Protein AF-A0A7R8CW34-F1 (afdb_monomer)

Secondary structure (DSSP, 8-state):
----------PPPTT----HHHIIIIIIIIIIHHHHT--BSSS-GGGB---SSGGGSEE-----TTTSSHHHHHHHHHTT-EE--TTTSPTT-GGG-HHHHHHHHHHHHHHHHHT--

Sequence (117 aa):
MSDSGLSDLNTMHQTFRLKAHSYVFDILEGQLEPILARTKSTGPISSRKLVHRRYDVIFQHDSAPVHTAVITESWFKDQNLQFWGKGVGKGNSQDIYPIENLWSILKDRINSLSSVP

Radius of gyration: 16.28 Å; Cα contacts (8 Å, |Δi|>4): 103; chains: 1; bounding box: 39×35×49 Å

Foldseek 3Di:
DDDDDDDDDDDDDPPDDDALVCCCVCPCVVPVVVQCPADDCDDDPSRHHDDPDQQVDEAEDAQPCSCQPPVNVVSCVVRNHHYCHPPNHDPPPPVPDPVVVVVVVVVVVVVVVVPPD

Nearest PDB structures (foldseek):
  3kkr-assembly1_A  TM=6.247E-01  e=1.280E-01  Bovine immunodeficiency virus R29
  1asu-assembly1_A-2  TM=6.352E-01  e=1.799E-01  Avian sarcoma virus
  5ejk-assembly1_C  TM=6.173E-01  e=2.207E-01  Rous sarcoma virus - Prague C
  7ku7-assembly1_C  TM=6.051E-01  e=6.128E-01  Rous sarcoma virus (strain Schmidt-Ruppin A)
  3l3u-assembly1_A  TM=5.088E-01  e=4.123E+00  Human immunodeficiency virus 1

pLDDT: mean 86.03, std 12.61, range [30.86, 97.69]

InterPro domains:
  IPR036397 Ribonuclease H superfamily [G3DSA:3.30.420.10] (1-115)

Mean predicted aligned error: 5.99 Å

Structure (mmCIF, N/CA/C/O backbone):
data_AF-A0A7R8CW34-F1
#
_entry.id   AF-A0A7R8CW34-F1
#
loop_
_atom_site.group_PDB
_atom_site.id
_atom_site.type_symbol
_atom_site.label_atom_id
_atom_site.label_alt_id
_atom_site.label_comp_id
_atom_site.label_asym_id
_atom_site.label_entity_id
_atom_site.label_seq_id
_atom_site.pdbx_PDB_ins_code
_atom_site.Cartn_x
_atom_site.Cartn_y
_atom_site.Cartn_z
_atom_site.occupancy
_atom_site.B_iso_or_equiv
_atom_site.auth_seq_id
_atom_site.auth_comp_id
_atom_site.auth_asym_id
_atom_site.auth_atom_id
_atom_site.pdbx_PDB_model_num
ATOM 1 N N . MET A 1 1 ? -8.945 -24.254 -10.097 1.00 30.86 1 MET A N 1
ATOM 2 C CA . MET A 1 1 ? -9.328 -23.318 -9.019 1.00 30.86 1 MET A CA 1
ATOM 3 C C . MET A 1 1 ? -8.992 -21.921 -9.507 1.00 30.86 1 MET A C 1
ATOM 5 O O . MET A 1 1 ? -7.854 -21.715 -9.902 1.00 30.86 1 MET A O 1
ATOM 9 N N . SER A 1 2 ? -9.965 -21.017 -9.611 1.00 36.66 2 SER A N 1
ATOM 10 C CA . SER A 1 2 ? -9.711 -19.612 -9.951 1.00 36.66 2 SER A CA 1
ATOM 11 C C . SER A 1 2 ? -9.897 -18.781 -8.689 1.00 36.66 2 SER A C 1
ATOM 13 O O . SER A 1 2 ? -11.032 -18.594 -8.253 1.00 36.66 2 SER A O 1
ATOM 15 N N . ASP A 1 3 ? -8.803 -18.312 -8.099 1.00 40.94 3 ASP A N 1
ATOM 16 C CA . ASP A 1 3 ? -8.868 -17.321 -7.031 1.00 40.94 3 ASP A CA 1
ATOM 17 C C . ASP A 1 3 ? -9.019 -15.933 -7.651 1.00 40.94 3 ASP A C 1
ATOM 19 O O . ASP A 1 3 ? -8.184 -15.477 -8.434 1.00 40.94 3 ASP A O 1
ATOM 23 N N . SER A 1 4 ? -10.119 -15.258 -7.330 1.00 47.91 4 SER A N 1
ATOM 24 C CA . SER A 1 4 ? -10.291 -13.842 -7.634 1.00 47.91 4 SER A CA 1
ATOM 25 C C . SER A 1 4 ? -9.583 -13.030 -6.550 1.00 47.91 4 SER A C 1
ATOM 27 O O . SER A 1 4 ? -10.091 -12.923 -5.435 1.00 47.91 4 SER A O 1
ATOM 29 N N . GLY A 1 5 ? -8.410 -12.486 -6.869 1.00 58.97 5 GLY A N 1
ATOM 30 C CA . GLY A 1 5 ? -7.695 -11.530 -6.026 1.00 58.97 5 GLY A CA 1
ATOM 31 C C . GLY A 1 5 ? -8.153 -10.094 -6.277 1.00 58.97 5 GLY A C 1
ATOM 32 O O . GLY A 1 5 ? -8.680 -9.768 -7.341 1.00 58.97 5 GLY A O 1
ATOM 33 N N . LEU A 1 6 ? -7.951 -9.226 -5.289 1.00 70.06 6 LEU A N 1
ATOM 34 C CA . LEU A 1 6 ? -8.105 -7.786 -5.454 1.00 70.06 6 LEU A CA 1
ATOM 35 C C . LEU A 1 6 ? -6.726 -7.205 -5.752 1.00 70.06 6 LEU A C 1
ATOM 37 O O . LEU A 1 6 ? -5.879 -7.147 -4.866 1.00 70.06 6 LEU A O 1
ATOM 41 N N . SER A 1 7 ? -6.491 -6.830 -7.003 1.00 70.19 7 SER A N 1
ATOM 42 C CA . SER A 1 7 ? -5.222 -6.255 -7.442 1.00 70.19 7 SER A CA 1
ATOM 43 C C . SER A 1 7 ? -5.502 -4.956 -8.177 1.00 70.19 7 SER A C 1
ATOM 45 O O . SER A 1 7 ? -6.389 -4.912 -9.027 1.00 70.19 7 SER A O 1
ATOM 47 N N . ASP A 1 8 ? -4.755 -3.916 -7.827 1.00 79.00 8 ASP A N 1
ATOM 48 C CA . ASP A 1 8 ? -4.732 -2.649 -8.547 1.00 79.00 8 ASP A CA 1
ATOM 49 C C . ASP A 1 8 ? -3.301 -2.415 -9.041 1.00 79.00 8 ASP A C 1
ATOM 51 O O . ASP A 1 8 ? -2.340 -2.732 -8.334 1.00 79.00 8 ASP A O 1
ATOM 55 N N . LEU A 1 9 ? -3.160 -1.929 -10.273 1.00 83.44 9 LEU A N 1
ATOM 56 C CA . LEU A 1 9 ? -1.871 -1.691 -10.914 1.00 83.44 9 LEU A CA 1
ATOM 57 C C . LEU A 1 9 ? -1.766 -0.212 -11.256 1.00 83.44 9 LEU A C 1
ATOM 59 O O . LEU A 1 9 ? -2.375 0.261 -12.212 1.00 83.44 9 LEU A O 1
ATOM 63 N N . ASN A 1 10 ? -0.938 0.500 -10.499 1.00 81.94 10 ASN A N 1
ATOM 64 C CA . ASN A 1 10 ? -0.628 1.889 -10.788 1.00 81.94 10 ASN A CA 1
ATOM 65 C C . ASN A 1 10 ? 0.642 1.975 -11.648 1.00 81.94 10 ASN A C 1
ATOM 67 O O . ASN A 1 10 ? 1.729 1.593 -11.211 1.00 81.94 10 ASN A O 1
ATOM 71 N N . THR A 1 11 ? 0.507 2.463 -12.882 1.00 84.25 11 THR A N 1
ATOM 72 C CA . THR A 1 11 ? 1.638 2.679 -13.791 1.00 84.25 11 THR A CA 1
ATOM 73 C C . THR A 1 11 ? 2.128 4.116 -13.692 1.00 84.25 11 THR A C 1
ATOM 75 O O . THR A 1 11 ? 1.379 5.054 -13.957 1.00 84.25 11 THR A O 1
ATOM 78 N N . MET A 1 12 ? 3.407 4.292 -13.379 1.00 81.62 12 MET A N 1
ATOM 79 C CA . MET A 1 12 ? 4.045 5.606 -13.330 1.00 81.62 12 MET A CA 1
ATOM 80 C C . MET A 1 12 ? 4.833 5.870 -14.615 1.00 81.62 12 MET A C 1
ATOM 82 O O . MET A 1 12 ? 5.335 4.945 -15.257 1.00 81.62 12 MET A O 1
ATOM 86 N N . HIS A 1 13 ? 4.966 7.143 -14.993 1.00 85.25 13 HIS A N 1
ATOM 87 C CA . HIS A 1 13 ? 5.823 7.532 -16.113 1.00 85.25 13 HIS A CA 1
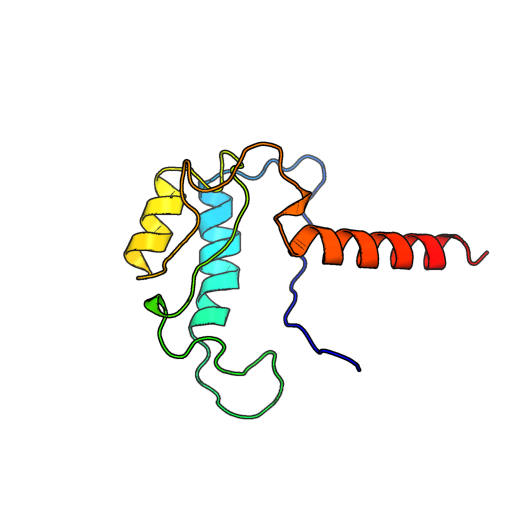ATOM 88 C C . HIS A 1 13 ? 7.282 7.117 -15.845 1.00 85.25 13 HIS A C 1
ATOM 90 O O . HIS A 1 13 ? 7.755 7.239 -14.719 1.00 85.25 13 HIS A O 1
ATOM 96 N N . GLN A 1 14 ? 8.025 6.680 -16.867 1.00 75.75 14 GLN A N 1
ATOM 97 C CA . GLN A 1 14 ? 9.367 6.091 -16.698 1.00 75.75 14 GLN A CA 1
ATOM 98 C C . GLN A 1 14 ? 10.382 7.012 -15.999 1.00 75.75 14 GLN A C 1
ATOM 100 O O . GLN A 1 14 ? 11.300 6.540 -15.334 1.00 75.75 14 GLN A O 1
ATOM 105 N N . THR A 1 15 ? 10.231 8.330 -16.142 1.00 80.19 15 THR A N 1
ATOM 106 C CA . THR A 1 15 ? 11.111 9.315 -15.489 1.00 80.19 15 THR A CA 1
ATOM 107 C C . THR A 1 15 ? 10.702 9.640 -14.053 1.00 80.19 15 THR A C 1
ATOM 109 O O . THR A 1 15 ? 11.445 10.316 -13.339 1.00 80.19 15 THR A O 1
ATOM 112 N N . PHE A 1 16 ? 9.527 9.185 -13.618 1.00 82.69 16 PHE A N 1
ATOM 113 C CA . PHE A 1 16 ? 9.026 9.442 -12.283 1.00 82.69 16 PHE A CA 1
ATOM 114 C C . PHE A 1 16 ? 9.775 8.581 -11.268 1.00 82.69 16 PHE A C 1
ATOM 116 O O . PHE A 1 16 ? 9.852 7.360 -11.382 1.00 82.69 16 PHE A O 1
ATOM 123 N N . ARG A 1 17 ? 10.315 9.231 -10.238 1.00 85.69 17 ARG A N 1
ATOM 124 C CA . ARG A 1 17 ? 10.849 8.549 -9.063 1.00 85.69 17 ARG A CA 1
ATOM 125 C C . ARG A 1 17 ? 9.877 8.747 -7.922 1.00 85.69 17 ARG A C 1
ATOM 127 O O . ARG A 1 17 ? 9.671 9.880 -7.485 1.00 85.69 17 ARG A O 1
ATOM 134 N N . LEU A 1 18 ? 9.327 7.643 -7.433 1.00 88.31 18 LEU A N 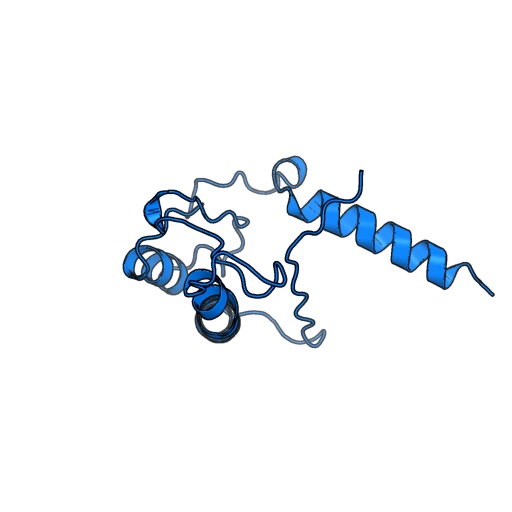1
ATOM 135 C CA . LEU A 1 18 ? 8.462 7.665 -6.268 1.00 88.31 18 LEU A CA 1
ATOM 136 C C . LEU A 1 18 ? 9.222 8.252 -5.074 1.00 88.31 18 LEU A C 1
ATOM 138 O O . LEU A 1 18 ? 10.356 7.868 -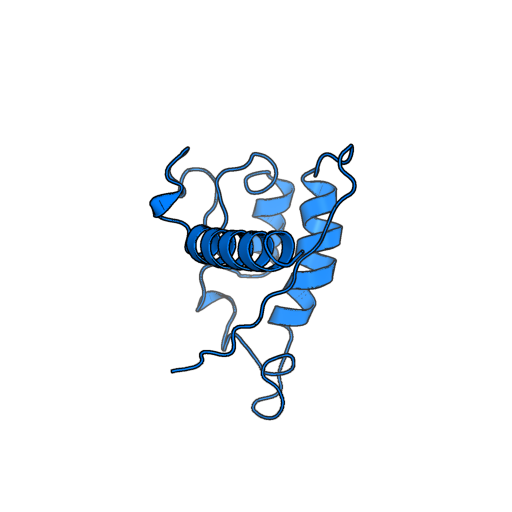4.781 1.00 88.31 18 LEU A O 1
ATOM 142 N N . LYS A 1 19 ? 8.593 9.210 -4.401 1.00 94.31 19 LYS A N 1
ATOM 143 C CA . LYS A 1 19 ? 9.072 9.811 -3.154 1.00 94.31 19 LYS A CA 1
ATOM 144 C C . LYS A 1 19 ? 8.175 9.348 -2.017 1.00 94.31 19 LYS A C 1
ATOM 146 O O . LYS A 1 19 ? 7.005 9.069 -2.248 1.00 94.31 19 LYS A O 1
ATOM 151 N N . ALA A 1 20 ? 8.692 9.341 -0.791 1.00 95.25 20 ALA A N 1
ATOM 152 C CA . ALA A 1 20 ? 7.921 8.917 0.379 1.00 95.25 20 ALA A CA 1
ATOM 153 C C . ALA A 1 20 ? 6.604 9.698 0.541 1.00 95.25 20 ALA A C 1
ATOM 155 O O . ALA A 1 20 ? 5.569 9.100 0.791 1.00 95.25 20 ALA A O 1
ATOM 156 N N . HIS A 1 21 ? 6.622 11.017 0.318 1.00 95.31 21 HIS A N 1
ATOM 157 C CA . HIS A 1 21 ? 5.408 11.834 0.381 1.00 95.31 21 HIS A CA 1
ATOM 158 C C . HIS A 1 21 ? 4.358 11.414 -0.662 1.00 95.31 21 HIS A C 1
ATOM 160 O O . HIS A 1 21 ? 3.211 11.189 -0.303 1.00 95.31 21 HIS A O 1
ATOM 166 N N . SER A 1 22 ? 4.763 11.237 -1.925 1.00 92.69 22 SER A N 1
ATOM 167 C CA . SER A 1 22 ? 3.876 10.749 -2.992 1.00 92.69 22 SER A CA 1
ATOM 168 C C . SER A 1 22 ? 3.393 9.323 -2.735 1.00 92.69 22 SER A C 1
ATOM 170 O O . SER A 1 22 ? 2.254 8.999 -3.022 1.00 92.69 22 SER A O 1
ATOM 172 N N . TYR A 1 23 ? 4.225 8.462 -2.147 1.00 94.94 23 TYR A N 1
ATOM 173 C CA . TYR A 1 23 ? 3.790 7.124 -1.751 1.00 94.94 23 TYR A CA 1
ATOM 174 C C . TYR A 1 23 ? 2.674 7.181 -0.702 1.00 94.94 23 TYR A C 1
ATOM 176 O O . TYR A 1 23 ? 1.658 6.511 -0.858 1.00 94.94 23 TYR A O 1
ATOM 184 N N . VAL A 1 24 ? 2.828 8.010 0.333 1.00 96.81 24 VAL A N 1
ATOM 185 C CA . VAL A 1 24 ? 1.784 8.183 1.350 1.00 96.81 24 VAL A CA 1
ATOM 186 C C . VAL A 1 24 ? 0.516 8.768 0.729 1.00 96.81 24 VAL A C 1
ATOM 188 O O . VAL A 1 24 ? -0.537 8.154 0.840 1.00 96.81 24 VAL A O 1
ATOM 191 N N . PHE A 1 25 ? 0.615 9.892 0.021 1.00 95.19 25 PHE A N 1
ATOM 192 C CA . PHE A 1 25 ? -0.560 10.602 -0.483 1.00 95.19 25 PHE A CA 1
ATOM 193 C C . PHE A 1 25 ? -1.258 9.863 -1.636 1.00 95.19 25 PHE A C 1
ATOM 195 O O . PHE A 1 25 ? -2.454 9.587 -1.585 1.00 95.19 25 PHE A O 1
ATOM 202 N N . ASP A 1 26 ? -0.512 9.488 -2.677 1.00 91.38 26 ASP A N 1
ATOM 203 C CA . ASP A 1 26 ? -1.106 8.943 -3.901 1.00 91.38 26 ASP A CA 1
ATOM 204 C C . ASP A 1 26 ? -1.479 7.463 -3.752 1.00 91.38 26 ASP A C 1
ATOM 206 O O . ASP A 1 26 ? -2.458 7.013 -4.347 1.00 91.38 26 ASP A O 1
ATOM 210 N N . ILE A 1 27 ? -0.705 6.692 -2.976 1.00 92.44 27 ILE A N 1
ATOM 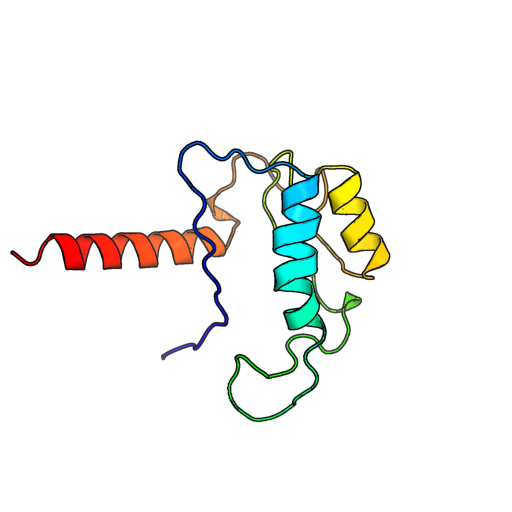211 C CA . ILE A 1 27 ? -0.879 5.235 -2.868 1.00 92.44 27 ILE A CA 1
ATOM 212 C C . ILE A 1 27 ? -1.568 4.852 -1.559 1.00 92.44 27 ILE A C 1
ATOM 214 O O . ILE A 1 27 ? -2.595 4.172 -1.584 1.00 92.44 27 ILE A O 1
ATOM 218 N N . LEU A 1 28 ? -1.038 5.261 -0.403 1.00 94.69 28 LEU A N 1
ATOM 219 C CA . LEU A 1 28 ? -1.601 4.823 0.878 1.00 94.69 28 LEU A CA 1
ATOM 220 C C . LEU A 1 28 ? -2.947 5.499 1.177 1.00 94.69 28 LEU A C 1
ATOM 222 O O . LEU A 1 28 ? -3.935 4.810 1.417 1.00 94.69 28 LEU A O 1
ATOM 226 N N . GLU A 1 29 ? -3.017 6.823 1.098 1.00 95.50 29 GLU A N 1
ATOM 227 C CA . GLU A 1 29 ? -4.254 7.588 1.303 1.00 95.50 29 GLU A CA 1
ATOM 228 C C . GLU A 1 29 ? -5.173 7.477 0.081 1.00 95.50 29 GLU A C 1
ATOM 230 O O . GLU A 1 29 ? -6.354 7.155 0.206 1.00 95.50 29 GLU A O 1
ATOM 235 N N . GLY A 1 30 ? -4.629 7.670 -1.123 1.00 92.25 30 GLY A N 1
ATOM 236 C CA . GLY A 1 30 ? -5.414 7.677 -2.357 1.00 92.25 30 GLY A CA 1
ATOM 237 C C . GLY A 1 30 ? -6.026 6.326 -2.740 1.00 92.25 30 GLY A C 1
ATOM 238 O O . GLY A 1 30 ? -7.114 6.292 -3.319 1.00 92.25 30 GLY A O 1
ATOM 239 N N . GLN A 1 31 ? -5.360 5.209 -2.427 1.00 90.44 31 GLN A N 1
ATOM 240 C CA . GLN A 1 31 ? -5.774 3.881 -2.902 1.00 90.44 31 GLN A CA 1
ATOM 241 C C . GLN A 1 31 ? -6.021 2.888 -1.762 1.00 90.44 31 GLN A C 1
ATOM 243 O O . GLN A 1 31 ? -7.080 2.255 -1.718 1.00 90.44 31 GLN A O 1
ATOM 248 N N . LEU A 1 32 ? -5.084 2.744 -0.820 1.00 91.25 32 LEU A N 1
ATOM 249 C CA . LEU A 1 32 ? -5.188 1.736 0.239 1.00 91.25 32 LEU A CA 1
ATOM 250 C C . LEU A 1 32 ? -6.248 2.084 1.294 1.00 91.25 32 LEU A C 1
ATOM 252 O O . LEU A 1 32 ? -7.008 1.211 1.716 1.00 91.25 32 LEU A O 1
ATOM 256 N N . GLU A 1 33 ? -6.334 3.334 1.734 1.00 91.94 33 GLU A N 1
ATOM 257 C CA . GLU A 1 33 ? -7.282 3.733 2.775 1.00 91.94 33 GLU A CA 1
ATOM 258 C C . GLU A 1 33 ? -8.753 3.486 2.380 1.00 91.94 33 GLU A C 1
ATOM 260 O O . GLU A 1 33 ? -9.463 2.835 3.162 1.00 91.94 33 GLU A O 1
ATOM 265 N N . PRO A 1 34 ? -9.220 3.855 1.166 1.00 91.56 34 PRO A N 1
ATOM 266 C CA . PRO A 1 34 ? -10.560 3.506 0.694 1.00 91.56 34 PRO A CA 1
ATOM 267 C C . PRO A 1 34 ? -10.825 1.999 0.684 1.00 91.56 34 PRO A C 1
ATOM 269 O O . PRO A 1 34 ? -11.943 1.558 0.958 1.00 91.56 34 PRO A O 1
ATOM 272 N N . ILE A 1 35 ? -9.801 1.193 0.384 1.00 90.12 35 ILE A N 1
ATOM 273 C CA . ILE A 1 35 ? -9.882 -0.270 0.399 1.00 90.12 35 ILE A CA 1
ATOM 274 C C . ILE A 1 35 ? -10.110 -0.783 1.827 1.00 90.12 35 ILE A C 1
ATOM 276 O O . ILE A 1 35 ? -10.990 -1.619 2.056 1.00 90.12 35 ILE A O 1
ATOM 280 N N . LEU A 1 36 ? -9.349 -0.266 2.791 1.00 89.75 36 LEU A N 1
ATOM 281 C CA . LEU A 1 36 ? -9.458 -0.638 4.202 1.00 89.75 36 LEU A CA 1
ATOM 282 C C . LEU A 1 36 ? -10.761 -0.147 4.848 1.00 89.75 36 LEU A C 1
ATOM 284 O O . LEU A 1 36 ? -11.213 -0.740 5.827 1.00 89.75 36 LEU A O 1
ATOM 288 N N . ALA A 1 37 ? -11.371 0.911 4.310 1.00 90.69 37 ALA A N 1
ATOM 289 C CA . ALA A 1 37 ? -12.633 1.477 4.787 1.00 90.69 37 ALA A CA 1
ATOM 290 C C . ALA A 1 37 ? -13.886 0.723 4.297 1.00 90.69 37 ALA A C 1
ATOM 292 O O . ALA A 1 37 ? -15.002 1.042 4.710 1.00 90.69 37 ALA A O 1
ATOM 293 N N . ARG A 1 38 ? -13.746 -0.281 3.420 1.00 91.88 38 ARG A N 1
ATOM 294 C CA . ARG A 1 38 ? -14.889 -1.046 2.893 1.00 91.88 38 ARG A CA 1
ATOM 295 C C . ARG A 1 38 ? -15.632 -1.784 4.006 1.00 91.88 38 ARG A C 1
ATOM 297 O O . ARG A 1 38 ? -15.030 -2.472 4.826 1.00 91.88 38 ARG A O 1
ATOM 304 N N . THR A 1 39 ? -16.963 -1.714 3.982 1.00 93.06 39 THR A N 1
ATOM 305 C CA . THR A 1 39 ? -17.830 -2.307 5.018 1.00 93.06 39 THR A CA 1
ATOM 306 C C . THR A 1 39 ? -18.790 -3.377 4.504 1.00 93.06 39 THR A C 1
ATOM 308 O O . THR A 1 39 ? -19.358 -4.112 5.312 1.00 93.06 39 THR A O 1
ATOM 311 N N . LYS A 1 40 ? -18.977 -3.512 3.183 1.00 92.25 40 LYS A N 1
ATOM 312 C CA . LYS A 1 40 ? -19.964 -4.449 2.624 1.00 92.25 40 LYS A CA 1
ATOM 313 C C . LYS A 1 40 ? -19.549 -5.897 2.887 1.00 92.25 40 LYS A C 1
ATOM 315 O O . LYS A 1 40 ? -18.418 -6.280 2.616 1.00 92.25 40 LYS A O 1
ATOM 320 N N . SER A 1 41 ? -20.467 -6.726 3.369 1.00 90.00 41 SER A N 1
ATOM 321 C CA . SER A 1 41 ? -20.227 -8.166 3.547 1.00 90.00 41 SER A CA 1
ATOM 322 C C . SER A 1 41 ? -20.507 -8.980 2.276 1.00 90.00 41 SER A C 1
ATOM 324 O O . SER A 1 41 ? -19.978 -10.076 2.112 1.00 90.00 41 SER A O 1
ATOM 326 N N . THR A 1 42 ? -21.309 -8.441 1.355 1.00 91.06 42 THR A N 1
ATOM 327 C CA . THR A 1 42 ? -21.757 -9.102 0.120 1.00 91.06 42 THR A CA 1
ATOM 328 C C . THR A 1 42 ? -21.458 -8.246 -1.121 1.00 91.06 42 THR A C 1
ATOM 330 O O . THR A 1 42 ? -21.011 -7.105 -1.008 1.00 91.06 42 THR A O 1
ATOM 333 N N . GLY A 1 43 ? -21.669 -8.800 -2.324 1.00 88.31 43 GLY A N 1
ATOM 334 C CA . GLY A 1 43 ? -21.421 -8.119 -3.609 1.00 88.31 43 GLY A CA 1
ATOM 335 C C . GLY A 1 43 ? -20.089 -8.505 -4.272 1.00 88.31 43 GLY A C 1
ATOM 336 O O . GLY A 1 43 ? -19.527 -9.541 -3.926 1.00 88.31 43 GLY A O 1
ATOM 337 N N . PRO A 1 44 ? -19.565 -7.736 -5.237 1.00 87.38 44 PRO A N 1
ATOM 338 C CA . PRO A 1 44 ? -18.251 -7.991 -5.836 1.00 87.38 44 PRO A CA 1
ATOM 339 C C . PRO A 1 44 ? -17.119 -7.859 -4.810 1.00 87.38 44 PRO A C 1
ATOM 341 O O . PRO A 1 44 ? -17.183 -6.977 -3.949 1.00 87.38 44 PRO A O 1
ATOM 344 N N . ILE A 1 45 ? -16.065 -8.680 -4.917 1.00 83.75 45 ILE A N 1
ATOM 345 C CA . ILE A 1 45 ? -14.912 -8.642 -3.994 1.00 83.75 45 ILE A CA 1
ATOM 346 C C . ILE A 1 45 ? -14.267 -7.249 -3.921 1.00 83.75 45 ILE A C 1
ATOM 348 O O . ILE A 1 45 ? -13.860 -6.821 -2.845 1.00 83.75 45 ILE A O 1
ATOM 352 N N . SER A 1 46 ? -14.315 -6.493 -5.026 1.00 84.88 46 SER A N 1
ATOM 353 C CA . SER A 1 46 ? -13.880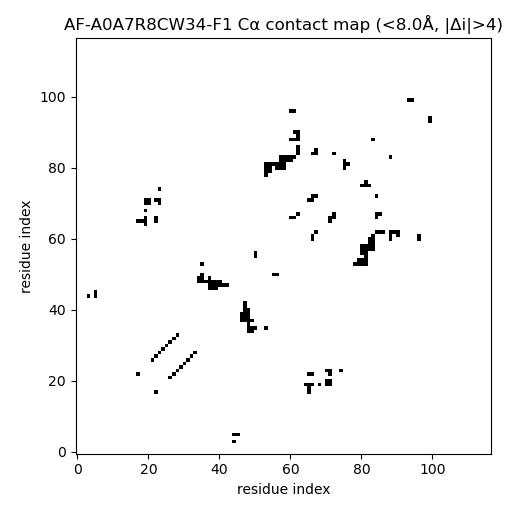 -5.094 -5.136 1.00 84.88 46 SER A CA 1
ATOM 354 C C . SER A 1 46 ? -14.570 -4.122 -4.178 1.00 84.88 46 SER A C 1
ATOM 356 O O . SER A 1 46 ? -14.082 -3.020 -3.962 1.00 84.88 46 SER A O 1
ATOM 358 N N . SER A 1 47 ? -15.698 -4.515 -3.591 1.00 85.94 47 SER A N 1
ATOM 359 C CA . SER A 1 47 ? -16.497 -3.678 -2.695 1.00 85.94 47 SER A CA 1
ATOM 360 C C . SER A 1 47 ? -16.632 -4.248 -1.285 1.00 85.94 47 SER A C 1
ATOM 362 O O . SER A 1 47 ? -17.163 -3.568 -0.405 1.00 85.94 47 SER A O 1
ATOM 364 N N . ARG A 1 48 ? -16.165 -5.485 -1.065 1.00 89.81 48 ARG A N 1
ATOM 365 C CA . ARG A 1 48 ? -16.313 -6.178 0.214 1.00 89.81 48 ARG A CA 1
ATOM 366 C C . ARG A 1 48 ? -15.304 -5.680 1.245 1.00 89.81 48 ARG A C 1
ATOM 368 O O . ARG A 1 48 ? -14.191 -5.276 0.908 1.00 89.81 48 ARG A O 1
ATOM 375 N N . LYS A 1 49 ? -15.703 -5.754 2.513 1.00 91.19 49 LYS A N 1
ATOM 376 C CA . LYS A 1 49 ? -14.842 -5.572 3.680 1.00 91.19 49 LYS A CA 1
ATOM 377 C C . LYS A 1 49 ? -13.705 -6.589 3.618 1.00 91.19 49 LYS A C 1
ATOM 379 O O . LYS A 1 49 ? -13.965 -7.789 3.605 1.00 91.19 49 LYS A O 1
ATOM 384 N N . LEU A 1 50 ? -12.464 -6.103 3.570 1.00 86.88 50 LEU A N 1
ATOM 385 C CA . LEU A 1 50 ? -11.282 -6.967 3.489 1.00 86.88 50 LEU A CA 1
ATOM 386 C C . LEU A 1 50 ? -10.787 -7.423 4.859 1.00 86.88 50 LEU A C 1
ATOM 388 O O . LEU A 1 50 ? -10.354 -8.559 5.011 1.00 86.88 50 LEU A O 1
ATOM 392 N N . VAL A 1 51 ? -10.845 -6.537 5.852 1.00 86.88 51 VAL A N 1
ATOM 393 C CA . VAL A 1 51 ? -10.240 -6.764 7.170 1.00 86.88 51 VAL A CA 1
ATOM 394 C C . VAL A 1 51 ? -11.280 -6.531 8.252 1.00 86.88 51 VAL A C 1
ATOM 396 O O . VAL A 1 51 ? -12.020 -5.550 8.188 1.00 86.88 51 VAL A O 1
ATOM 399 N N . HIS A 1 52 ? -11.387 -7.434 9.233 1.00 87.06 52 HIS A N 1
ATOM 400 C CA . HIS A 1 52 ? -12.362 -7.279 10.317 1.00 87.06 52 HIS A CA 1
ATOM 401 C C . HIS A 1 52 ? -12.009 -6.080 11.205 1.00 87.06 52 HIS A C 1
ATOM 403 O O . HIS A 1 52 ? -12.855 -5.195 11.390 1.00 87.06 52 HIS A O 1
ATOM 409 N N . ARG A 1 53 ? -10.754 -6.038 11.674 1.00 89.62 53 ARG A N 1
ATOM 410 C CA . ARG A 1 53 ? -10.105 -4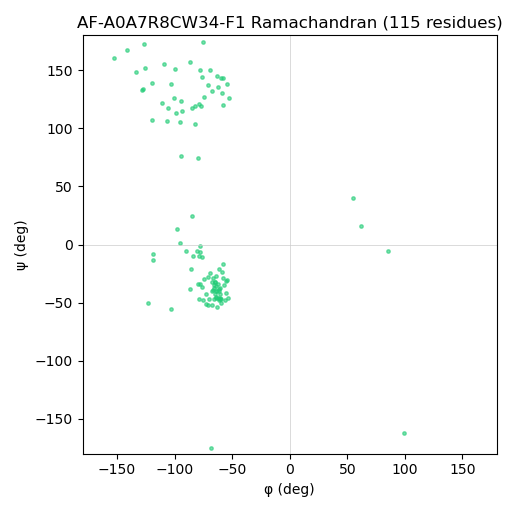.916 12.363 1.00 89.62 53 ARG A CA 1
ATOM 411 C C . ARG A 1 53 ? -8.722 -4.710 11.744 1.00 89.62 53 ARG A C 1
ATOM 413 O O . ARG A 1 53 ? -8.092 -5.664 11.300 1.00 89.62 53 ARG A O 1
ATOM 420 N N . ARG A 1 54 ? -8.242 -3.467 11.711 1.00 89.88 54 ARG A N 1
ATOM 421 C CA . ARG A 1 54 ? -6.961 -3.126 11.066 1.00 89.88 54 ARG A CA 1
ATOM 422 C C . ARG A 1 54 ? -5.747 -3.768 11.742 1.00 89.88 54 ARG A C 1
ATOM 424 O O . ARG A 1 54 ? -4.821 -4.171 11.055 1.00 89.88 54 ARG A O 1
ATOM 431 N N . TYR A 1 55 ? -5.791 -3.959 13.056 1.00 89.44 55 TYR A N 1
ATOM 432 C CA . TYR A 1 55 ? -4.714 -4.625 13.789 1.00 89.44 55 TYR A CA 1
ATOM 433 C C . TYR A 1 55 ? -4.696 -6.153 13.629 1.00 89.44 55 TYR A C 1
ATOM 435 O O . TYR A 1 55 ? -3.735 -6.781 14.061 1.00 89.44 55 TYR A O 1
ATOM 443 N N . ASP A 1 56 ? -5.740 -6.755 13.041 1.00 90.12 56 ASP A N 1
ATOM 444 C CA . ASP A 1 56 ? -5.786 -8.203 12.778 1.00 90.12 56 ASP A CA 1
ATOM 445 C C . ASP A 1 56 ? -4.959 -8.594 11.545 1.00 90.12 56 ASP A C 1
ATOM 447 O O . ASP A 1 56 ? -4.829 -9.777 11.232 1.00 90.12 56 ASP A O 1
ATOM 451 N N . VAL A 1 57 ? -4.438 -7.610 10.809 1.00 90.62 57 VAL A N 1
ATOM 452 C CA . VAL A 1 57 ? -3.674 -7.824 9.584 1.00 90.62 57 VAL A CA 1
ATOM 453 C C . VAL A 1 57 ? -2.321 -7.140 9.655 1.00 90.62 57 VAL A C 1
ATOM 455 O O . VAL A 1 57 ? -2.154 -6.112 10.309 1.00 90.62 57 VAL A O 1
ATOM 458 N N . ILE A 1 58 ? -1.367 -7.712 8.923 1.00 92.62 58 ILE A N 1
ATOM 459 C CA . ILE A 1 58 ? -0.036 -7.148 8.732 1.00 92.62 58 ILE A CA 1
ATOM 460 C C . ILE A 1 58 ? 0.079 -6.700 7.278 1.00 92.62 58 ILE A C 1
ATOM 462 O O . ILE A 1 58 ? -0.074 -7.504 6.358 1.00 92.62 58 ILE A O 1
ATOM 466 N N . PHE A 1 59 ? 0.365 -5.419 7.071 1.00 93.06 59 PHE A N 1
ATOM 467 C CA . PHE A 1 59 ? 0.704 -4.878 5.766 1.00 93.06 59 PHE A CA 1
ATOM 468 C C . PHE A 1 59 ? 2.152 -5.240 5.408 1.00 93.06 59 PHE A C 1
ATOM 470 O O . PHE A 1 59 ? 3.093 -4.870 6.115 1.00 93.06 59 PHE A O 1
ATOM 477 N N . GLN A 1 60 ? 2.341 -5.975 4.313 1.00 92.44 60 GLN A N 1
ATOM 478 C CA . GLN A 1 60 ? 3.659 -6.385 3.833 1.00 92.44 60 GLN A CA 1
ATOM 479 C C . GLN A 1 60 ? 4.107 -5.483 2.675 1.00 92.44 60 GLN A C 1
ATOM 481 O O . GLN A 1 60 ? 3.406 -5.362 1.673 1.00 92.44 60 GLN A O 1
ATOM 486 N N . HIS A 1 61 ? 5.299 -4.897 2.796 1.00 91.12 61 HIS A N 1
ATOM 487 C CA . HIS A 1 61 ? 6.015 -4.216 1.714 1.00 91.12 61 HIS A CA 1
ATOM 488 C C . HIS A 1 61 ? 7.521 -4.498 1.802 1.00 91.12 61 HIS A C 1
ATOM 490 O O . HIS A 1 61 ? 7.998 -5.056 2.797 1.00 91.12 61 HIS A O 1
ATOM 496 N N . ASP A 1 62 ? 8.265 -4.171 0.745 1.00 89.62 62 ASP A N 1
ATOM 497 C CA . ASP A 1 62 ? 9.719 -4.329 0.735 1.00 89.62 62 ASP A CA 1
ATOM 498 C C . ASP A 1 62 ? 10.432 -3.242 1.564 1.00 89.62 62 ASP A C 1
ATOM 500 O O . ASP A 1 62 ? 9.826 -2.298 2.071 1.00 89.62 62 ASP A O 1
ATOM 504 N N . SER A 1 63 ? 11.750 -3.374 1.710 1.00 89.25 63 SER A N 1
ATOM 505 C CA . SER A 1 63 ? 12.579 -2.407 2.441 1.00 89.25 63 SER A CA 1
ATOM 506 C C . SER A 1 63 ? 13.025 -1.207 1.593 1.00 89.25 63 SER A C 1
ATOM 508 O O . SER A 1 63 ? 14.059 -0.604 1.894 1.00 89.25 63 SER A O 1
ATOM 510 N N . ALA A 1 64 ? 12.298 -0.853 0.524 1.00 90.12 64 ALA A N 1
ATOM 511 C CA . ALA A 1 64 ? 12.630 0.324 -0.268 1.00 90.12 64 ALA A CA 1
ATOM 512 C C . ALA A 1 64 ? 12.621 1.593 0.612 1.00 90.12 64 ALA A C 1
ATOM 514 O O . ALA A 1 64 ? 11.751 1.740 1.476 1.00 90.12 64 ALA A O 1
ATOM 515 N N . PRO A 1 65 ? 13.528 2.567 0.382 1.00 92.81 65 PRO A N 1
ATOM 516 C CA . PRO A 1 65 ? 13.648 3.744 1.245 1.00 92.81 65 PRO A CA 1
ATOM 517 C C . PRO A 1 65 ? 12.351 4.539 1.437 1.00 92.81 65 PRO A C 1
ATOM 519 O O . PRO A 1 65 ? 12.157 5.148 2.485 1.00 92.81 65 PRO A O 1
ATOM 522 N N . VAL A 1 66 ? 11.461 4.538 0.439 1.00 95.44 66 VAL A N 1
ATOM 523 C CA . VAL A 1 66 ? 10.157 5.219 0.507 1.00 95.44 66 VAL A CA 1
ATOM 524 C C . VAL A 1 66 ? 9.149 4.487 1.394 1.00 95.44 66 VAL A C 1
ATOM 526 O O . VAL A 1 66 ? 8.316 5.135 2.021 1.00 95.44 66 VAL A O 1
ATOM 529 N N . HIS A 1 67 ? 9.247 3.162 1.495 1.00 94.06 67 HIS A N 1
ATOM 530 C CA . HIS A 1 67 ? 8.375 2.323 2.314 1.00 94.06 67 HIS A CA 1
ATOM 531 C C . HIS A 1 67 ? 8.761 2.378 3.797 1.00 94.06 67 HIS A C 1
ATOM 533 O O . HIS A 1 67 ? 7.890 2.401 4.660 1.00 94.06 67 HIS A O 1
ATOM 539 N N . THR A 1 68 ? 10.057 2.507 4.091 1.00 94.38 68 THR A N 1
ATOM 540 C CA . THR A 1 68 ? 10.589 2.618 5.462 1.00 94.38 68 THR A CA 1
ATOM 541 C C . THR A 1 68 ? 10.875 4.064 5.892 1.00 94.38 68 THR A C 1
ATOM 543 O O . THR A 1 68 ? 11.619 4.301 6.846 1.00 94.38 68 THR A O 1
ATOM 546 N N . ALA A 1 69 ? 10.390 5.057 5.142 1.00 96.62 69 ALA A N 1
ATOM 547 C CA . ALA A 1 69 ? 10.561 6.463 5.494 1.00 96.62 69 ALA A CA 1
ATOM 548 C C . ALA A 1 69 ? 9.733 6.812 6.739 1.00 96.62 69 ALA A C 1
ATOM 550 O O . ALA A 1 69 ? 8.648 6.274 6.933 1.00 96.62 69 ALA A O 1
ATOM 551 N N . VAL A 1 70 ? 10.200 7.779 7.537 1.00 97.25 70 VAL A N 1
ATOM 552 C CA . VAL A 1 70 ? 9.518 8.194 8.780 1.00 97.25 70 VAL A CA 1
ATOM 553 C C . VAL A 1 70 ? 8.054 8.561 8.531 1.00 97.25 70 VAL A C 1
ATOM 555 O O . VAL A 1 70 ? 7.185 8.093 9.252 1.00 97.25 70 VAL A O 1
ATOM 558 N N . ILE A 1 71 ? 7.774 9.345 7.484 1.00 97.56 71 ILE A N 1
ATOM 559 C CA . ILE A 1 71 ? 6.402 9.743 7.131 1.00 97.56 71 ILE A CA 1
ATOM 560 C C . ILE A 1 71 ? 5.508 8.536 6.815 1.00 97.56 71 ILE A C 1
ATOM 562 O O . ILE A 1 71 ? 4.349 8.505 7.217 1.00 97.56 71 ILE A O 1
ATOM 566 N N . THR A 1 72 ? 6.065 7.522 6.157 1.00 97.62 72 THR A N 1
ATOM 567 C CA . THR A 1 72 ? 5.356 6.297 5.790 1.00 97.62 72 THR A CA 1
ATOM 568 C C . THR A 1 72 ? 5.055 5.447 7.020 1.00 97.62 72 THR A C 1
ATOM 570 O O . THR A 1 72 ? 3.922 5.017 7.216 1.00 97.62 72 THR A O 1
ATOM 573 N N . GLU A 1 73 ? 6.045 5.239 7.891 1.00 96.62 73 GLU A N 1
ATOM 574 C CA . GLU A 1 73 ? 5.843 4.476 9.126 1.00 96.62 73 GLU A CA 1
ATOM 575 C C . GLU A 1 73 ? 4.883 5.176 10.094 1.00 96.62 73 GLU A C 1
ATOM 577 O O . GLU A 1 73 ? 4.098 4.504 10.763 1.00 96.62 73 GLU A O 1
ATOM 582 N N . SER A 1 74 ? 4.937 6.510 10.177 1.00 97.69 74 SER A N 1
ATOM 583 C CA . SER A 1 74 ? 3.988 7.297 10.970 1.00 97.69 74 SER A CA 1
ATOM 584 C C . SER A 1 74 ? 2.561 7.094 10.479 1.00 97.69 74 SER A C 1
ATOM 586 O O . SER A 1 74 ? 1.694 6.784 11.290 1.00 97.69 74 SER A O 1
ATOM 588 N N . TRP A 1 75 ? 2.334 7.143 9.161 1.00 97.69 75 TRP A N 1
ATOM 589 C CA . TRP A 1 75 ? 1.010 6.898 8.593 1.00 97.69 75 TRP A CA 1
ATOM 590 C C . TRP A 1 75 ? 0.453 5.530 9.014 1.00 97.69 75 TRP A C 1
ATOM 592 O O . TRP A 1 75 ? -0.662 5.453 9.521 1.00 97.69 75 TRP A O 1
ATOM 602 N N . PHE A 1 76 ? 1.230 4.443 8.913 1.00 96.56 76 PHE A N 1
ATOM 603 C CA . PHE A 1 76 ? 0.745 3.118 9.332 1.00 96.56 76 PHE A CA 1
ATOM 604 C C . PHE A 1 76 ? 0.381 3.046 10.822 1.00 96.56 76 PHE A C 1
ATOM 606 O O . PHE A 1 76 ? -0.618 2.411 11.179 1.00 96.56 76 PHE A O 1
ATOM 613 N N . LYS A 1 77 ? 1.167 3.705 11.684 1.00 95.44 77 LYS A N 1
ATOM 614 C CA . LYS A 1 77 ? 0.888 3.789 13.125 1.00 95.44 77 LYS A CA 1
ATOM 615 C C . LYS A 1 77 ? -0.414 4.545 13.385 1.00 95.44 77 LYS A C 1
ATOM 617 O O . LYS A 1 77 ? -1.260 4.031 14.113 1.00 95.44 77 LYS A O 1
ATOM 622 N N . ASP A 1 78 ? -0.612 5.687 12.731 1.00 96.12 78 ASP A N 1
ATOM 623 C CA . ASP A 1 78 ? -1.830 6.498 12.851 1.00 96.12 78 ASP A CA 1
ATOM 624 C C . ASP A 1 78 ? -3.074 5.733 12.363 1.00 96.12 78 ASP A C 1
ATOM 626 O O . ASP A 1 78 ? -4.155 5.825 12.948 1.00 96.12 78 ASP A O 1
ATOM 630 N N . GLN A 1 79 ? -2.915 4.886 11.340 1.00 93.94 79 GLN A N 1
ATOM 631 C CA . GLN A 1 79 ? -3.984 4.034 10.819 1.00 93.94 79 GLN A CA 1
ATOM 632 C C . GLN A 1 79 ? -4.275 2.779 11.669 1.00 93.94 79 GLN A C 1
ATOM 634 O O . GLN A 1 79 ? -5.204 2.036 11.329 1.00 93.94 79 GLN A O 1
ATOM 639 N N . ASN A 1 80 ? -3.539 2.541 12.765 1.00 93.75 80 ASN A N 1
ATOM 640 C CA . ASN A 1 80 ? -3.613 1.337 13.609 1.00 93.75 80 ASN A CA 1
ATOM 641 C C . ASN A 1 80 ? -3.410 0.024 12.825 1.00 93.75 80 ASN A C 1
ATOM 643 O O . ASN A 1 80 ? -4.114 -0.968 13.048 1.00 93.75 80 ASN A O 1
ATOM 647 N N . LEU A 1 81 ? -2.471 0.027 11.878 1.00 94.38 81 LEU A N 1
ATOM 648 C CA . LEU A 1 81 ? -2.092 -1.143 11.085 1.00 94.38 81 LEU A CA 1
ATOM 649 C C . LEU A 1 81 ? -0.776 -1.723 11.598 1.00 94.38 81 LEU A C 1
ATOM 651 O O . LEU A 1 81 ? 0.174 -0.989 11.867 1.00 94.38 81 LEU A O 1
ATOM 655 N N . GLN A 1 82 ? -0.691 -3.050 11.6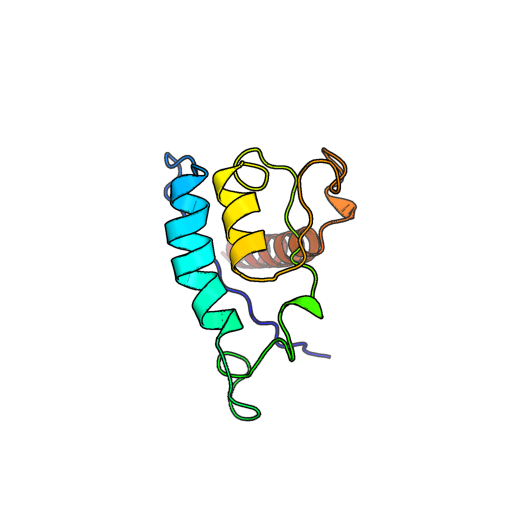75 1.00 94.94 82 GLN A N 1
ATOM 656 C CA . GLN A 1 82 ? 0.615 -3.699 11.758 1.00 94.94 82 GLN A CA 1
ATOM 657 C C . GLN A 1 82 ? 1.248 -3.693 10.366 1.00 94.94 82 GLN A C 1
ATOM 659 O O . GLN A 1 82 ? 0.545 -3.829 9.365 1.00 94.94 82 GLN A O 1
ATOM 664 N N . PHE A 1 83 ? 2.566 -3.530 10.279 1.00 94.50 83 PHE A N 1
ATOM 665 C CA . PHE A 1 83 ? 3.263 -3.455 8.997 1.00 94.50 83 PHE A CA 1
ATOM 666 C C . PHE A 1 83 ? 4.714 -3.930 9.103 1.00 94.50 83 PHE A C 1
ATOM 668 O O . PHE A 1 83 ? 5.299 -3.964 10.188 1.00 94.50 83 PHE A O 1
ATOM 675 N N . TRP A 1 84 ? 5.304 -4.290 7.965 1.00 92.94 84 TRP A N 1
ATOM 676 C CA . TRP A 1 84 ? 6.723 -4.639 7.854 1.00 92.94 84 TRP A CA 1
ATOM 677 C C . TRP A 1 84 ? 7.612 -3.395 7.801 1.00 92.94 84 TRP A C 1
ATOM 679 O O . TRP A 1 84 ? 8.143 -3.039 6.757 1.00 92.94 84 TRP A O 1
ATOM 689 N N . GLY A 1 85 ? 7.786 -2.746 8.951 1.00 90.19 85 GLY A N 1
ATOM 690 C CA . GLY A 1 85 ? 8.629 -1.558 9.070 1.00 90.19 85 GLY A CA 1
ATOM 691 C C . GLY A 1 85 ? 10.127 -1.814 8.889 1.00 90.19 85 GLY A C 1
ATOM 692 O O . GLY A 1 85 ? 10.596 -2.920 8.588 1.00 90.19 85 GLY A O 1
ATOM 693 N N . LYS A 1 86 ? 10.912 -0.758 9.103 1.00 89.56 86 LYS A N 1
ATOM 694 C CA . LYS A 1 86 ? 12.367 -0.782 8.965 1.00 89.56 86 LYS A CA 1
ATOM 695 C C . LYS A 1 86 ? 12.996 -1.923 9.772 1.00 89.56 86 LYS A C 1
ATOM 697 O O . LYS A 1 86 ? 12.808 -2.033 10.980 1.00 89.56 86 LYS A O 1
ATOM 702 N N . GLY A 1 87 ? 13.799 -2.744 9.096 1.00 85.69 87 GLY A N 1
ATOM 703 C CA . GLY A 1 87 ? 14.528 -3.862 9.703 1.00 85.69 87 GLY A CA 1
ATOM 704 C C . GLY A 1 87 ? 13.741 -5.172 9.824 1.00 85.69 87 GLY A C 1
ATOM 705 O O . GLY A 1 87 ? 14.340 -6.175 10.197 1.00 85.69 87 GLY A O 1
ATOM 706 N N . VAL A 1 88 ? 12.444 -5.195 9.486 1.00 86.75 88 VAL A N 1
ATOM 707 C CA . VAL A 1 88 ? 11.645 -6.435 9.436 1.00 86.75 88 VAL A CA 1
ATOM 708 C C . VAL A 1 88 ? 11.926 -7.212 8.149 1.00 86.75 88 VAL A C 1
ATOM 710 O O . VAL A 1 88 ? 12.160 -8.419 8.180 1.00 86.75 88 VAL A O 1
ATOM 713 N N . GLY A 1 89 ? 11.922 -6.516 7.010 1.00 75.44 89 GLY A N 1
ATOM 714 C CA . GLY A 1 89 ? 12.264 -7.107 5.718 1.00 75.44 89 GLY A CA 1
ATOM 715 C C . GLY A 1 89 ? 13.757 -7.423 5.614 1.00 75.44 89 GLY A C 1
ATOM 716 O O . GLY A 1 89 ? 14.608 -6.616 5.997 1.00 75.44 89 GLY A O 1
ATOM 717 N N . LYS A 1 90 ? 14.090 -8.592 5.057 1.00 70.75 90 LYS A N 1
ATOM 718 C CA . LYS A 1 90 ? 15.465 -8.896 4.648 1.00 70.75 90 LYS A CA 1
ATOM 719 C C . LYS A 1 90 ? 15.737 -8.210 3.311 1.00 70.75 90 LYS A C 1
ATOM 721 O O . LYS A 1 90 ? 15.063 -8.486 2.320 1.00 70.75 90 LYS A O 1
ATOM 726 N N . GLY A 1 91 ? 16.739 -7.332 3.273 1.00 66.12 91 GLY A N 1
ATOM 727 C CA . GLY A 1 91 ? 17.186 -6.724 2.020 1.00 66.12 91 GLY A CA 1
ATOM 728 C C . GLY A 1 91 ? 17.536 -7.797 0.981 1.00 66.12 91 GLY A C 1
ATOM 729 O O . GLY A 1 91 ? 18.160 -8.803 1.317 1.00 66.12 91 GLY A O 1
ATOM 730 N N . ASN A 1 92 ? 17.129 -7.580 -0.272 1.00 66.88 92 ASN A N 1
ATOM 731 C CA . ASN A 1 92 ? 17.395 -8.456 -1.424 1.00 66.88 92 ASN A CA 1
ATOM 732 C C . ASN A 1 92 ? 16.810 -9.883 -1.346 1.00 66.88 92 ASN A C 1
ATOM 734 O O . ASN A 1 92 ? 17.216 -10.740 -2.125 1.00 66.88 92 ASN A O 1
ATOM 738 N N . SER A 1 93 ? 15.863 -10.159 -0.445 1.00 75.25 93 SER A N 1
ATOM 739 C CA . SER A 1 93 ? 15.135 -11.439 -0.410 1.00 75.25 93 SER A CA 1
ATOM 740 C C . SER A 1 93 ? 13.830 -11.311 -1.199 1.00 75.25 93 SER A C 1
ATOM 742 O O . SER A 1 93 ? 12.770 -11.094 -0.630 1.00 75.25 93 SER A O 1
ATOM 744 N N . GLN A 1 94 ? 13.898 -11.332 -2.531 1.00 68.88 94 GLN A N 1
ATOM 745 C CA . GLN A 1 94 ? 12.696 -11.215 -3.378 1.00 68.88 94 GLN A CA 1
ATOM 746 C C . GLN A 1 94 ? 11.759 -12.427 -3.229 1.00 68.88 94 GLN A C 1
ATOM 748 O O . GLN A 1 94 ? 10.542 -12.299 -3.299 1.00 68.88 94 GLN A O 1
ATOM 753 N N . ASP A 1 95 ? 12.319 -13.592 -2.919 1.00 78.50 95 ASP A N 1
ATOM 754 C CA . ASP A 1 95 ? 11.633 -14.873 -2.744 1.00 78.50 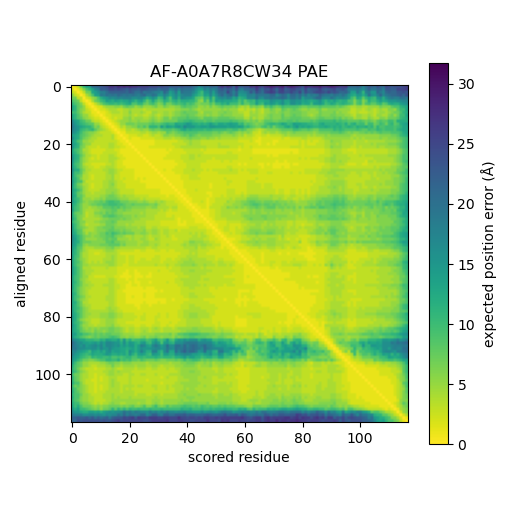95 ASP A CA 1
ATOM 755 C C . ASP A 1 95 ? 10.593 -14.897 -1.609 1.00 78.50 95 ASP A C 1
ATOM 757 O O . ASP A 1 95 ? 9.678 -15.720 -1.632 1.00 78.50 95 ASP A O 1
ATOM 761 N N . ILE A 1 96 ? 10.688 -13.986 -0.635 1.00 81.06 96 ILE A N 1
ATOM 762 C CA . ILE A 1 96 ? 9.745 -13.910 0.494 1.00 81.06 96 ILE A CA 1
ATOM 763 C C . ILE A 1 96 ? 8.539 -12.994 0.237 1.00 81.06 96 ILE A C 1
ATOM 765 O O . ILE A 1 96 ? 7.641 -12.929 1.083 1.00 81.06 96 ILE A O 1
ATOM 769 N N . TYR A 1 97 ? 8.499 -12.276 -0.890 1.00 86.00 97 TYR A N 1
ATOM 770 C CA . TYR A 1 97 ? 7.419 -11.342 -1.206 1.00 86.00 97 TYR A CA 1
ATOM 771 C C . TYR A 1 97 ? 6.403 -11.985 -2.159 1.00 86.00 97 TYR A C 1
ATOM 773 O O . TYR A 1 97 ? 6.709 -12.200 -3.332 1.00 86.00 97 TYR A O 1
ATOM 781 N N . PRO A 1 98 ? 5.152 -12.235 -1.718 1.00 87.25 98 PRO A N 1
ATOM 782 C CA . PRO A 1 98 ? 4.140 -12.884 -2.554 1.00 87.25 98 PRO A CA 1
ATOM 783 C C . PRO A 1 98 ? 3.833 -12.140 -3.860 1.00 87.25 98 PRO A C 1
ATOM 785 O O . PRO A 1 98 ? 3.376 -12.757 -4.821 1.00 87.25 98 PRO A O 1
ATOM 788 N N . ILE 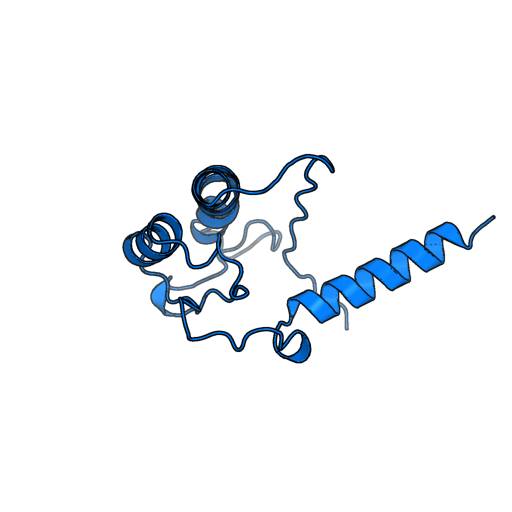A 1 99 ? 4.087 -10.825 -3.910 1.00 88.50 99 ILE A N 1
ATOM 789 C CA . ILE A 1 99 ? 3.881 -10.006 -5.110 1.00 88.50 99 ILE A CA 1
ATOM 790 C C . ILE A 1 99 ? 4.797 -10.421 -6.271 1.00 88.50 99 ILE A C 1
ATOM 792 O O . ILE A 1 99 ? 4.391 -10.296 -7.423 1.00 88.50 99 ILE A O 1
ATOM 796 N N . GLU A 1 100 ? 5.971 -11.003 -6.002 1.00 88.69 100 GLU A N 1
ATOM 797 C CA . GLU A 1 100 ? 6.881 -11.478 -7.055 1.00 88.69 100 GLU A CA 1
ATOM 798 C C . GLU A 1 100 ? 6.273 -12.632 -7.863 1.00 88.69 100 GLU A C 1
ATOM 800 O O . GLU A 1 100 ? 6.448 -12.710 -9.080 1.00 88.69 100 GLU A O 1
ATOM 805 N N . ASN A 1 101 ? 5.451 -13.475 -7.226 1.00 89.56 101 ASN A N 1
ATOM 806 C CA . ASN A 1 101 ? 4.692 -14.508 -7.935 1.00 89.56 101 ASN A CA 1
ATOM 807 C C . ASN A 1 101 ? 3.691 -13.880 -8.917 1.00 89.56 101 ASN A C 1
ATOM 809 O O . ASN A 1 101 ? 3.535 -14.362 -10.040 1.00 89.56 101 ASN A O 1
ATOM 813 N N . LEU A 1 102 ? 3.031 -12.785 -8.517 1.00 88.88 102 LEU A N 1
ATOM 814 C CA . LEU A 1 102 ? 2.110 -12.053 -9.391 1.00 88.88 102 LEU A CA 1
ATOM 815 C C . LEU A 1 102 ? 2.857 -11.386 -10.551 1.00 88.88 102 LEU A C 1
ATOM 817 O O . LEU A 1 102 ? 2.369 -11.432 -11.681 1.00 88.88 102 LEU A O 1
ATOM 821 N N . TRP A 1 103 ? 4.050 -10.834 -10.308 1.00 89.19 103 TRP A N 1
ATOM 822 C CA . TRP A 1 103 ? 4.892 -10.284 -11.371 1.00 89.19 103 TRP A CA 1
ATOM 823 C C . TRP A 1 103 ? 5.354 -11.345 -12.365 1.00 89.19 103 TRP A C 1
ATOM 825 O O . TRP A 1 103 ? 5.310 -11.089 -13.568 1.00 89.19 103 TRP A O 1
ATOM 835 N N . SER A 1 104 ? 5.718 -12.543 -11.900 1.00 90.62 104 SER A N 1
ATOM 836 C CA . SER A 1 104 ? 6.055 -13.664 -12.784 1.00 90.62 104 SER A CA 1
ATOM 837 C C . SER A 1 104 ? 4.876 -14.038 -13.685 1.00 90.62 104 SER A C 1
ATOM 839 O O . SER A 1 104 ? 5.021 -14.073 -14.905 1.00 90.62 104 SER A O 1
ATOM 841 N N . ILE A 1 105 ? 3.683 -14.225 -13.105 1.00 90.75 105 ILE A N 1
ATOM 842 C CA . ILE A 1 105 ? 2.463 -14.547 -13.864 1.00 90.75 105 ILE A CA 1
ATOM 843 C C . ILE A 1 105 ? 2.131 -13.437 -14.871 1.00 90.75 105 ILE A C 1
ATOM 845 O O . ILE A 1 105 ? 1.748 -13.726 -16.007 1.00 90.75 105 ILE A O 1
ATOM 849 N N . LEU A 1 106 ? 2.260 -12.166 -14.476 1.00 89.31 106 LEU A N 1
ATOM 850 C CA . LEU A 1 106 ? 2.006 -11.035 -15.365 1.00 89.31 106 LEU A CA 1
ATOM 851 C C . LEU A 1 106 ? 3.001 -11.013 -16.531 1.00 89.31 106 LEU A C 1
ATOM 853 O O . LEU A 1 106 ? 2.591 -10.847 -17.678 1.00 89.31 106 LEU A O 1
ATOM 857 N N . LYS A 1 107 ? 4.290 -11.218 -16.250 1.00 91.56 107 LYS A N 1
ATOM 858 C CA . LYS A 1 107 ? 5.353 -11.257 -17.257 1.00 91.56 107 LYS A CA 1
ATOM 859 C C . LYS A 1 107 ? 5.117 -12.367 -18.278 1.00 91.56 107 LYS A C 1
ATOM 861 O O . LYS A 1 107 ? 5.184 -12.104 -19.476 1.00 91.56 107 LYS A O 1
ATOM 866 N N . ASP A 1 108 ? 4.782 -13.571 -17.822 1.00 93.25 108 ASP A N 1
ATOM 867 C CA . ASP A 1 108 ? 4.508 -14.710 -18.703 1.00 93.25 108 ASP A CA 1
ATOM 868 C C . ASP A 1 108 ? 3.310 -14.438 -19.620 1.00 93.25 108 ASP A C 1
ATOM 870 O O . ASP A 1 108 ? 3.358 -14.735 -20.814 1.00 93.25 108 ASP A O 1
ATOM 874 N N . ARG A 1 109 ? 2.258 -13.797 -19.093 1.00 91.06 109 ARG A N 1
ATOM 875 C CA . ARG A 1 109 ? 1.088 -13.385 -19.884 1.00 91.06 109 ARG A CA 1
ATOM 876 C C . ARG A 1 109 ? 1.409 -12.292 -20.899 1.00 91.06 109 ARG A C 1
ATOM 878 O O . ARG A 1 109 ? 0.897 -12.333 -22.009 1.00 91.06 109 ARG A O 1
ATOM 885 N N . ILE A 1 110 ? 2.236 -11.312 -20.547 1.00 91.00 110 ILE A N 1
ATOM 886 C CA . ILE A 1 110 ? 2.655 -10.272 -21.498 1.00 91.00 110 ILE A CA 1
ATOM 887 C C . ILE A 1 110 ? 3.481 -10.899 -22.630 1.00 91.00 110 ILE A C 1
ATOM 889 O O . ILE A 1 110 ? 3.248 -10.594 -23.797 1.00 91.00 110 ILE A O 1
ATOM 893 N N . ASN A 1 111 ? 4.390 -11.818 -22.299 1.00 92.12 111 ASN A N 1
ATOM 894 C CA . ASN A 1 111 ? 5.220 -12.516 -23.281 1.00 92.12 111 ASN A CA 1
ATOM 895 C C . ASN A 1 111 ? 4.405 -13.431 -24.210 1.00 92.12 111 ASN A C 1
ATOM 897 O O . ASN A 1 111 ? 4.731 -13.577 -25.389 1.00 92.12 111 ASN A O 1
ATOM 901 N N . SER A 1 112 ? 3.338 -14.056 -23.706 1.00 91.75 112 SER A N 1
ATOM 902 C CA . SER A 1 112 ? 2.457 -14.867 -24.551 1.00 91.75 112 SER A CA 1
ATOM 903 C C . SER A 1 112 ? 1.611 -14.022 -25.505 1.00 91.75 112 SER A C 1
ATOM 905 O O . SER A 1 112 ? 1.280 -14.491 -26.586 1.00 91.75 112 SER A O 1
ATOM 907 N N . LEU A 1 113 ? 1.300 -12.770 -25.150 1.00 89.06 113 LEU A N 1
ATOM 908 C CA . LEU A 1 113 ? 0.607 -11.827 -26.035 1.00 89.06 113 LEU A CA 1
ATOM 909 C C . LEU A 1 113 ? 1.531 -11.246 -27.111 1.00 89.06 113 LEU A C 1
ATOM 911 O O . LEU A 1 113 ? 1.094 -11.049 -28.238 1.00 89.06 113 LEU A O 1
ATOM 915 N N . SER A 1 114 ? 2.802 -10.990 -26.788 1.00 75.44 114 SER A N 1
ATOM 916 C CA . SER A 1 114 ? 3.789 -10.455 -27.739 1.00 75.44 114 SER A CA 1
ATOM 917 C C . SER A 1 114 ? 4.366 -11.500 -28.700 1.00 75.44 114 SER A C 1
ATOM 919 O O . SER A 1 114 ? 5.054 -11.140 -29.653 1.00 75.44 114 SER A O 1
ATOM 921 N N . SER A 1 115 ? 4.094 -12.785 -28.459 1.00 59.75 115 SER A N 1
ATOM 922 C CA . SER A 1 115 ? 4.457 -13.900 -29.343 1.00 59.75 115 SER A CA 1
ATOM 923 C C . SER A 1 115 ? 3.330 -14.322 -30.295 1.00 59.75 115 SER A C 1
ATOM 925 O O . SER A 1 115 ? 3.528 -15.242 -31.090 1.00 59.75 115 SER A O 1
ATOM 927 N N . VAL A 1 116 ? 2.177 -13.643 -30.260 1.00 53.59 116 VAL A N 1
ATOM 928 C CA . VAL A 1 116 ? 1.153 -13.743 -31.309 1.00 53.59 116 VAL A CA 1
ATOM 929 C C . VAL A 1 116 ? 1.527 -12.751 -32.424 1.00 53.59 116 VAL A C 1
ATOM 931 O O . VAL A 1 116 ? 1.616 -11.560 -32.125 1.00 53.59 116 VAL A O 1
ATOM 934 N N . PRO A 1 117 ? 1.810 -13.214 -33.659 1.00 54.53 117 PRO A N 1
ATOM 935 C CA . PRO A 1 117 ? 2.157 -12.340 -34.782 1.00 54.53 117 PRO A CA 1
ATOM 936 C C . PRO A 1 117 ? 0.996 -11.449 -35.240 1.00 54.53 117 PRO A C 1
ATOM 938 O O . PRO A 1 117 ? -0.178 -11.858 -35.073 1.00 54.53 117 PRO A O 1
#

Organism: Lepeophtheirus salmonis (NCBI:txid72036)

Solvent-accessible surface area (backbone atoms only — not comparable to full-atom values): 7343 Å² total; per-residue (Å²): 135,86,84,87,76,92,81,85,85,85,84,75,61,92,88,64,74,89,41,37,68,53,45,39,52,61,42,43,55,63,48,46,44,62,51,70,65,30,74,36,91,63,81,59,76,92,52,25,43,79,60,96,48,56,66,80,41,70,50,82,59,64,74,48,71,43,58,49,24,69,72,35,51,49,49,37,55,78,66,49,39,40,60,48,47,77,82,65,45,65,83,92,52,61,89,79,42,76,64,51,58,55,52,51,56,50,50,54,53,53,52,59,58,72,68,57,130